Protein AF-A0A6N7HFN1-F1 (afdb_monomer_lite)

pLDDT: mean 85.87, std 14.8, range [35.75, 98.25]

Secondary structure (DSSP, 8-state):
-----PPPPPPHHHHHHHHHHHHHHSPPPTT-HHHHHHHHHHH-GGGHHHHHHHHHHHHHHHHTSTT-EE-HHHHGGGS-TTS-HHHHHHHHHHHHHTTSEEEEEEEEE---TTTT-TTSEEEEEEE-GGGGTS--------

Radius of gyration: 16.46 Å; chains: 1; bounding box: 46×48×34 Å

Foldseek 3Di:
DDDPDDDDDDDLLNLLVLLLVLLLPFDQDPPPVVLVVLSCCSNPPVCVVLLSQLSSLLQVQLVVDPQSKDWCQRRVVVGDPPRDPSNNVSSVVSCVSLVQWAFPPDWDADCDPPVVRGRPTTTMTHGDSVSSVDDPPPDDDD

Sequence (142 aa):
MSGTETPAPVTVREVVADVARRAAAVPPTAGDEFAALLALLVLDPRNTDHVRAVVAVIVLDAVGDSWRETTANRWRPLLPTWIKPAVVGATVQRLRAAGLLVPTGKYVKCTDRAAGNAGKPQPVYRLNLAALTEPTSAGPGS

Structure (mmCIF, N/CA/C/O backbone):
data_AF-A0A6N7HFN1-F1
#
_entry.id   AF-A0A6N7HFN1-F1
#
loop_
_atom_site.group_PDB
_atom_site.id
_atom_site.type_symbol
_atom_site.label_atom_id
_atom_site.label_alt_id
_atom_site.label_comp_id
_atom_site.label_asym_id
_atom_site.label_entity_id
_atom_site.label_seq_id
_atom_site.pdbx_PDB_ins_code
_atom_site.Cartn_x
_atom_site.Cartn_y
_atom_site.Cartn_z
_atom_site.occupancy
_atom_site.B_iso_or_equiv
_atom_site.auth_seq_id
_atom_site.auth_comp_id
_atom_site.auth_asym_id
_atom_site.auth_atom_id
_atom_site.pdbx_PDB_model_num
ATOM 1 N N . MET A 1 1 ? -25.213 -32.766 16.247 1.00 46.62 1 MET A N 1
ATOM 2 C CA . MET A 1 1 ? -23.860 -32.292 16.604 1.00 46.62 1 MET A CA 1
ATOM 3 C C . MET A 1 1 ? -23.280 -31.634 15.364 1.00 46.62 1 MET A C 1
ATOM 5 O O . MET A 1 1 ? -22.769 -32.335 14.503 1.00 46.62 1 MET A O 1
ATOM 9 N N . SER A 1 2 ? -23.474 -30.323 15.207 1.00 55.19 2 SER A N 1
ATOM 10 C CA . SER A 1 2 ? -22.881 -29.575 14.094 1.00 55.19 2 SER A CA 1
ATOM 11 C C . SER A 1 2 ? -21.436 -29.264 14.459 1.00 55.19 2 SER A C 1
ATOM 13 O O . SER A 1 2 ? -21.193 -28.507 15.396 1.00 55.19 2 SER A O 1
ATOM 15 N N . GLY A 1 3 ? -20.491 -29.911 13.779 1.00 51.88 3 GLY A N 1
ATOM 16 C CA . GLY A 1 3 ? -19.073 -29.609 13.917 1.00 51.88 3 GLY A CA 1
ATOM 17 C C . GLY A 1 3 ? -18.798 -28.217 13.364 1.00 51.88 3 GLY A C 1
ATOM 18 O O . GLY A 1 3 ? -19.017 -27.963 12.184 1.00 51.88 3 GLY A O 1
ATOM 19 N N . THR A 1 4 ? -18.350 -27.303 14.218 1.00 52.59 4 THR A N 1
ATOM 20 C CA . THR A 1 4 ? -17.743 -26.042 13.794 1.00 52.59 4 THR A CA 1
ATOM 21 C C . THR A 1 4 ? -16.397 -26.361 13.156 1.00 52.59 4 THR A C 1
ATOM 23 O O . THR A 1 4 ? -15.411 -26.594 13.857 1.00 52.59 4 THR A O 1
ATOM 26 N N . GLU A 1 5 ? -16.369 -26.419 11.828 1.00 52.09 5 GLU A N 1
ATOM 27 C CA . GLU A 1 5 ? -15.133 -26.462 11.055 1.00 52.09 5 GLU A CA 1
ATOM 28 C C . GLU A 1 5 ? -14.337 -25.194 11.383 1.00 52.09 5 GLU A C 1
ATOM 30 O O . GLU A 1 5 ? -14.773 -24.073 11.117 1.00 52.09 5 GLU A O 1
ATOM 35 N N . THR A 1 6 ? -13.197 -25.356 12.054 1.00 50.84 6 THR A N 1
ATOM 36 C CA . THR A 1 6 ? -12.264 -24.246 12.257 1.00 50.84 6 THR A CA 1
ATOM 37 C C . THR A 1 6 ? -11.643 -23.941 10.895 1.00 50.84 6 THR A C 1
ATOM 39 O O . THR A 1 6 ? -11.036 -24.846 10.318 1.00 50.84 6 THR A O 1
ATOM 42 N N . PRO A 1 7 ? -11.797 -22.723 10.346 1.00 59.53 7 PRO A N 1
ATOM 43 C CA . PRO A 1 7 ? -11.229 -22.406 9.044 1.00 59.53 7 PRO A CA 1
ATOM 44 C C . PRO A 1 7 ? -9.707 -22.566 9.094 1.00 59.53 7 PRO A C 1
ATOM 46 O O . PRO A 1 7 ? -9.059 -22.169 10.066 1.00 59.53 7 PRO A O 1
ATOM 49 N N . ALA A 1 8 ? -9.144 -23.177 8.050 1.00 60.91 8 ALA A N 1
ATOM 50 C CA . ALA A 1 8 ? -7.706 -23.377 7.923 1.00 60.91 8 ALA A CA 1
ATOM 51 C C . ALA A 1 8 ? -6.945 -22.035 8.013 1.00 60.91 8 ALA A C 1
ATOM 53 O O . ALA A 1 8 ? -7.467 -21.000 7.585 1.00 60.91 8 ALA A O 1
ATOM 54 N N . PRO A 1 9 ? -5.713 -22.024 8.558 1.00 69.44 9 PRO A N 1
ATOM 55 C CA . PRO A 1 9 ? -4.928 -20.801 8.671 1.00 69.44 9 PRO A CA 1
ATOM 56 C C . PRO A 1 9 ? -4.586 -20.250 7.281 1.00 69.44 9 PRO A C 1
ATOM 58 O O . PRO A 1 9 ? -3.936 -20.922 6.483 1.00 69.44 9 PRO A O 1
ATOM 61 N N . VAL A 1 10 ? -4.998 -19.009 7.013 1.00 76.12 10 VAL A N 1
ATOM 62 C CA . VAL A 1 10 ? -4.673 -18.295 5.771 1.00 76.12 10 VAL A CA 1
ATOM 63 C C . VAL A 1 10 ? -3.176 -17.987 5.736 1.00 76.12 10 VAL A C 1
ATOM 65 O O . VAL A 1 10 ? -2.618 -17.413 6.675 1.00 76.12 10 VAL A O 1
ATOM 68 N N . THR A 1 11 ? -2.511 -18.349 4.644 1.00 84.69 11 THR A N 1
ATOM 69 C CA . THR A 1 11 ? -1.080 -18.101 4.452 1.00 84.69 11 THR A CA 1
ATOM 70 C C . THR A 1 11 ? -0.815 -16.651 4.038 1.00 84.69 11 THR A C 1
ATOM 72 O O . THR A 1 11 ? -1.618 -16.012 3.360 1.00 84.69 11 THR A O 1
ATOM 75 N N . VAL A 1 12 ? 0.373 -16.120 4.356 1.00 81.31 12 VAL A N 1
ATOM 76 C CA . VAL A 1 12 ? 0.781 -14.775 3.894 1.00 81.31 12 VAL A CA 1
ATOM 77 C C . VAL A 1 12 ? 0.737 -14.668 2.367 1.00 81.31 12 VAL A C 1
ATOM 79 O O . VAL A 1 12 ? 0.385 -13.624 1.825 1.00 81.31 12 VAL A O 1
ATOM 82 N N . ARG A 1 13 ? 1.049 -15.757 1.657 1.00 83.75 13 ARG A N 1
ATOM 83 C CA . ARG A 1 13 ? 0.975 -15.816 0.194 1.00 83.75 13 ARG A CA 1
ATOM 84 C C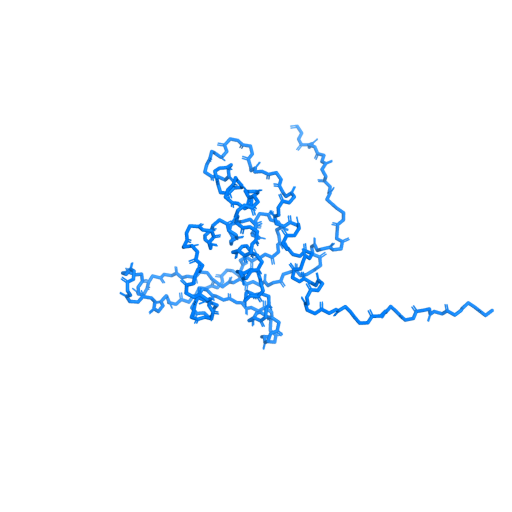 . ARG A 1 13 ? -0.447 -15.573 -0.319 1.00 83.75 13 ARG A C 1
ATOM 86 O O . ARG A 1 13 ? -0.610 -14.841 -1.293 1.00 83.75 13 ARG A O 1
ATOM 93 N N . GLU A 1 14 ? -1.447 -16.171 0.319 1.00 84.50 14 GLU A N 1
ATOM 94 C CA . GLU A 1 14 ? -2.860 -15.975 -0.028 1.00 84.50 14 GLU A CA 1
ATOM 95 C C . GLU A 1 14 ? -3.300 -14.544 0.276 1.00 84.50 14 GLU A C 1
ATOM 97 O O . GLU A 1 14 ? -3.854 -13.889 -0.602 1.00 84.50 14 GLU A O 1
ATOM 102 N N . VAL A 1 15 ? -2.924 -14.002 1.441 1.00 84.44 15 VAL A N 1
ATOM 103 C CA . VAL A 1 15 ? -3.191 -12.593 1.779 1.00 84.44 15 VAL A CA 1
ATOM 104 C C . VAL A 1 15 ? -2.599 -11.654 0.727 1.00 84.44 15 VAL A C 1
ATOM 106 O O . VAL A 1 15 ? -3.274 -10.747 0.253 1.00 84.44 15 VAL A O 1
ATOM 109 N N . VAL A 1 16 ? -1.350 -11.871 0.313 1.00 86.19 16 VAL A N 1
ATOM 110 C CA . VAL A 1 16 ? -0.697 -11.057 -0.724 1.00 86.19 16 VAL A CA 1
ATOM 111 C C . VAL A 1 16 ? -1.440 -11.146 -2.055 1.00 86.19 16 VAL A C 1
ATOM 113 O O . VAL A 1 16 ? -1.632 -10.125 -2.718 1.00 86.19 16 VAL A O 1
ATOM 116 N N . ALA A 1 17 ? -1.874 -12.345 -2.449 1.00 86.31 17 ALA A N 1
ATOM 117 C CA . ALA A 1 17 ? -2.653 -12.527 -3.665 1.00 86.31 17 ALA A CA 1
ATOM 118 C C . ALA A 1 17 ? -3.997 -11.784 -3.586 1.00 86.31 17 ALA A C 1
ATOM 120 O O . ALA A 1 17 ? -4.366 -11.099 -4.539 1.00 86.31 17 ALA A O 1
ATOM 121 N N . ASP A 1 18 ? -4.693 -11.851 -2.453 1.00 87.44 18 ASP A N 1
ATOM 122 C CA . ASP A 1 18 ? -5.982 -11.187 -2.239 1.00 87.44 18 ASP A CA 1
ATOM 123 C C . ASP A 1 18 ? -5.860 -9.669 -2.235 1.00 87.44 18 ASP A C 1
ATOM 125 O O . ASP A 1 18 ? -6.613 -8.981 -2.927 1.00 87.44 18 ASP A O 1
ATOM 129 N N . VAL A 1 19 ? -4.849 -9.143 -1.545 1.00 84.69 19 VAL A N 1
ATOM 130 C CA . VAL A 1 19 ? -4.521 -7.714 -1.536 1.00 84.69 19 VAL A CA 1
ATOM 131 C C . VAL A 1 19 ? -4.212 -7.220 -2.952 1.00 84.69 19 VAL A C 1
ATOM 133 O O . VAL A 1 19 ? -4.749 -6.193 -3.372 1.00 84.69 19 VAL A O 1
ATOM 136 N N . ALA A 1 20 ? -3.405 -7.956 -3.723 1.00 83.94 20 ALA A N 1
ATOM 137 C CA . ALA A 1 20 ? -3.093 -7.592 -5.104 1.00 83.94 20 ALA A CA 1
ATOM 138 C C . ALA A 1 20 ? -4.339 -7.627 -6.006 1.00 83.94 20 ALA A C 1
ATOM 140 O O . ALA A 1 20 ? -4.567 -6.693 -6.778 1.00 83.94 20 ALA A O 1
ATOM 141 N N . ARG A 1 21 ? -5.183 -8.662 -5.878 1.00 87.44 21 ARG A N 1
ATOM 142 C CA . ARG A 1 21 ? -6.452 -8.766 -6.620 1.00 87.44 21 ARG A CA 1
ATOM 143 C C . ARG A 1 21 ? -7.388 -7.606 -6.297 1.00 87.44 21 ARG A C 1
ATOM 145 O O . ARG A 1 21 ? -7.927 -6.983 -7.210 1.00 87.44 21 ARG A O 1
ATOM 152 N N . ARG A 1 22 ? -7.546 -7.269 -5.016 1.00 84.88 22 ARG A N 1
ATOM 153 C CA . ARG A 1 22 ? -8.386 -6.151 -4.571 1.00 84.88 22 ARG A CA 1
ATOM 154 C C . ARG A 1 22 ? -7.874 -4.821 -5.118 1.00 84.88 22 ARG A C 1
ATOM 156 O O . ARG A 1 22 ? -8.662 -4.040 -5.641 1.00 84.88 22 ARG A O 1
ATOM 163 N N . ALA A 1 23 ? -6.561 -4.597 -5.071 1.00 82.19 23 ALA A N 1
ATOM 164 C CA . ALA A 1 23 ? -5.933 -3.408 -5.639 1.00 82.19 23 ALA A CA 1
ATOM 165 C C . ALA A 1 23 ? -6.128 -3.303 -7.159 1.00 82.19 23 ALA A C 1
ATOM 167 O O . ALA A 1 23 ? -6.236 -2.196 -7.678 1.00 82.19 23 ALA A O 1
ATOM 168 N N . ALA A 1 24 ? -6.196 -4.418 -7.888 1.00 83.56 24 ALA A N 1
ATOM 169 C CA . ALA A 1 24 ? -6.493 -4.421 -9.319 1.00 83.56 24 ALA A CA 1
ATOM 170 C C . ALA A 1 24 ? -7.981 -4.142 -9.613 1.00 83.56 24 ALA A C 1
ATOM 172 O O . ALA A 1 24 ? -8.289 -3.437 -10.567 1.00 83.56 24 ALA A O 1
ATOM 173 N N . ALA A 1 25 ? -8.898 -4.617 -8.768 1.00 86.94 25 ALA A N 1
ATOM 174 C CA . ALA A 1 25 ? -10.340 -4.566 -9.023 1.00 86.94 25 ALA A CA 1
ATOM 175 C C . ALA A 1 25 ? -11.010 -3.190 -8.823 1.00 86.94 25 ALA A C 1
ATOM 177 O O . ALA A 1 25 ? -12.130 -2.986 -9.282 1.00 86.94 25 ALA A O 1
ATOM 178 N N . VAL A 1 26 ? -10.372 -2.246 -8.125 1.00 85.19 26 VAL A N 1
ATOM 179 C CA . VAL A 1 26 ? -10.979 -0.932 -7.831 1.00 85.19 26 VAL A CA 1
ATOM 180 C C . VAL A 1 26 ? -11.161 -0.100 -9.114 1.00 85.19 26 VAL A C 1
ATOM 182 O O . VAL A 1 26 ? -10.213 0.048 -9.883 1.00 85.19 26 VAL A O 1
ATOM 185 N N . PRO A 1 27 ? -12.320 0.502 -9.399 1.00 83.94 27 PRO A N 1
ATOM 186 C CA . PRO A 1 27 ? -12.408 1.446 -10.510 1.00 83.94 27 PRO A CA 1
ATOM 187 C C . PRO A 1 27 ? -11.565 2.700 -10.200 1.00 83.94 27 PRO A C 1
ATOM 189 O O . PRO A 1 27 ? -11.531 3.136 -9.047 1.00 83.94 27 PRO A O 1
ATOM 192 N N . PRO A 1 28 ? -10.834 3.279 -11.169 1.00 83.31 28 PRO A N 1
ATOM 193 C CA . PRO A 1 28 ? -10.222 4.589 -10.962 1.00 83.31 28 PRO A CA 1
ATOM 194 C C . PRO A 1 28 ? -11.309 5.634 -10.671 1.00 83.31 28 PRO A C 1
ATOM 196 O O . PRO A 1 28 ? -12.435 5.521 -11.157 1.00 83.31 28 PRO A O 1
ATOM 199 N N . THR A 1 29 ? -10.976 6.648 -9.872 1.00 80.62 29 THR A N 1
ATOM 200 C CA . THR A 1 29 ? -11.898 7.744 -9.554 1.00 80.62 29 THR A CA 1
ATOM 201 C C . THR A 1 29 ? -12.343 8.443 -10.839 1.00 80.62 29 THR A C 1
ATOM 203 O O . THR A 1 29 ? -11.510 8.802 -11.672 1.00 80.62 29 THR A O 1
ATOM 206 N N . ALA A 1 30 ? -13.652 8.638 -11.008 1.00 78.62 30 ALA A N 1
ATOM 207 C CA . ALA A 1 30 ? -14.194 9.310 -12.184 1.00 78.62 30 ALA A CA 1
ATOM 208 C C . ALA A 1 30 ? -13.619 10.733 -12.311 1.00 78.62 30 ALA A C 1
ATOM 210 O O . ALA A 1 30 ? -13.601 11.486 -11.340 1.00 78.62 30 ALA A O 1
ATOM 211 N N . GLY A 1 31 ? -13.140 11.084 -13.507 1.00 83.31 31 GLY A N 1
ATOM 212 C CA . GLY A 1 31 ? -12.520 12.385 -13.787 1.00 83.31 31 GLY A CA 1
ATOM 213 C C . GLY A 1 31 ? -11.059 12.533 -13.339 1.00 83.31 31 GLY A C 1
ATOM 214 O O . GLY A 1 31 ? -10.475 13.586 -13.572 1.00 83.31 31 GLY A O 1
ATOM 215 N N . ASP A 1 32 ? -10.447 11.506 -12.737 1.00 88.19 32 ASP A N 1
ATOM 216 C CA . ASP A 1 32 ? -9.028 11.510 -12.358 1.00 88.19 32 ASP A CA 1
ATOM 217 C C . ASP A 1 32 ? -8.193 10.713 -13.378 1.00 88.19 32 ASP A C 1
ATOM 219 O O . ASP A 1 32 ? -7.993 9.498 -13.265 1.00 88.19 32 ASP A O 1
ATOM 223 N N . GLU A 1 33 ? -7.701 11.412 -14.403 1.00 88.38 33 GLU A N 1
ATOM 224 C CA . GLU A 1 33 ? -6.864 10.835 -15.466 1.00 88.38 33 GLU A CA 1
ATOM 225 C C . GLU A 1 33 ? -5.577 10.203 -14.920 1.00 88.38 33 GLU A C 1
ATOM 227 O O . GLU A 1 33 ? -5.102 9.182 -15.427 1.00 88.38 33 GLU A O 1
ATOM 232 N N . PHE A 1 34 ? -5.023 10.769 -13.846 1.00 87.38 34 PHE A N 1
ATOM 233 C CA . PHE A 1 34 ? -3.816 10.249 -13.222 1.00 87.38 34 PHE A CA 1
ATOM 234 C C . PHE A 1 34 ? -4.100 8.927 -12.501 1.00 87.38 34 PHE A C 1
ATOM 236 O O . PHE A 1 34 ? -3.346 7.965 -12.657 1.00 87.38 34 PHE A O 1
ATOM 243 N N . ALA A 1 35 ? -5.218 8.822 -11.776 1.00 83.81 35 ALA A N 1
ATOM 244 C CA . ALA A 1 35 ? -5.658 7.558 -11.187 1.00 83.81 35 ALA A CA 1
ATOM 245 C C . ALA A 1 35 ? -5.936 6.487 -12.253 1.00 83.81 35 ALA A C 1
ATOM 247 O O . ALA A 1 35 ? -5.600 5.318 -12.038 1.00 83.81 35 ALA A O 1
ATOM 248 N N . ALA A 1 36 ? -6.496 6.868 -13.404 1.00 85.69 36 ALA A N 1
ATOM 249 C CA . ALA A 1 36 ? -6.686 5.959 -14.532 1.00 85.69 36 ALA A CA 1
ATOM 250 C C . ALA A 1 36 ? -5.343 5.450 -15.086 1.00 85.69 36 ALA A C 1
ATOM 252 O O . ALA A 1 36 ? -5.164 4.242 -15.249 1.00 85.69 36 ALA A O 1
ATOM 253 N N . LEU A 1 37 ? -4.360 6.336 -15.284 1.00 89.50 37 LEU A N 1
ATOM 254 C CA . LEU A 1 37 ? -3.013 5.962 -15.726 1.00 89.50 37 LEU A CA 1
ATOM 255 C C . LEU A 1 37 ? -2.321 4.999 -14.745 1.00 89.50 37 LEU A C 1
ATOM 257 O O . LEU A 1 37 ? -1.729 4.000 -15.156 1.00 89.50 37 LEU A O 1
ATOM 261 N N . LEU A 1 38 ? -2.405 5.265 -13.438 1.00 88.88 38 LEU A N 1
ATOM 262 C CA . LEU A 1 38 ? -1.834 4.380 -12.418 1.00 88.88 38 LEU A CA 1
ATOM 263 C C . LEU A 1 38 ? -2.544 3.022 -12.369 1.00 88.88 38 LEU A C 1
ATOM 265 O O . LEU A 1 38 ? -1.890 1.998 -12.163 1.00 88.88 38 LEU A O 1
ATOM 269 N N . ALA A 1 39 ? -3.861 2.991 -12.589 1.00 86.00 39 ALA A N 1
ATOM 270 C CA . ALA A 1 39 ? -4.599 1.740 -12.703 1.00 86.00 39 ALA A CA 1
ATOM 271 C C . ALA A 1 39 ? -4.093 0.903 -13.889 1.00 86.00 39 ALA A C 1
ATOM 273 O O . ALA A 1 39 ? -3.859 -0.291 -13.714 1.00 86.00 39 ALA A O 1
ATOM 274 N N . LEU A 1 40 ? -3.822 1.516 -15.048 1.00 90.19 40 LEU A N 1
ATOM 275 C CA . LEU A 1 40 ? -3.255 0.811 -16.207 1.00 90.19 40 LEU A CA 1
ATOM 276 C C . LEU A 1 40 ? -1.906 0.153 -15.889 1.00 90.19 40 LEU A C 1
ATOM 278 O O . LEU A 1 40 ? -1.678 -0.989 -16.279 1.00 90.19 40 LEU A O 1
ATOM 282 N N . LEU A 1 41 ? -1.031 0.822 -15.130 1.00 90.75 41 LEU A N 1
ATOM 283 C CA . LEU A 1 41 ? 0.255 0.241 -14.723 1.00 90.75 41 LEU A CA 1
ATOM 284 C C . LEU A 1 41 ? 0.095 -1.010 -13.850 1.00 90.75 41 LEU A C 1
ATOM 286 O O . LEU A 1 41 ? 0.912 -1.923 -13.961 1.00 90.75 41 LEU A O 1
ATOM 290 N N . VAL A 1 42 ? -0.925 -1.054 -12.989 1.00 92.06 42 VAL A N 1
ATOM 291 C CA . VAL A 1 42 ? -1.212 -2.212 -12.124 1.00 92.06 42 VAL A CA 1
ATOM 292 C C . VAL A 1 42 ? -1.935 -3.328 -12.883 1.00 92.06 42 VAL A C 1
ATOM 294 O O . VAL A 1 42 ? -1.742 -4.497 -12.560 1.00 92.06 42 VAL A O 1
ATOM 297 N N . LEU A 1 43 ? -2.739 -2.979 -13.890 1.00 90.44 43 LEU A N 1
ATOM 298 C CA . LEU A 1 43 ? -3.500 -3.928 -14.704 1.00 90.44 43 LEU A CA 1
ATOM 299 C C . LEU A 1 43 ? -2.690 -4.549 -15.851 1.00 90.44 43 LEU A C 1
ATOM 301 O O . LEU A 1 43 ? -3.063 -5.623 -16.319 1.00 90.44 43 LEU A O 1
ATOM 305 N N . ASP A 1 44 ? -1.603 -3.914 -16.305 1.00 92.50 44 ASP A N 1
ATOM 306 C CA . ASP A 1 44 ? -0.732 -4.482 -17.340 1.00 92.50 44 ASP A CA 1
ATOM 307 C C . ASP A 1 44 ? -0.152 -5.833 -16.863 1.00 92.50 44 ASP A C 1
ATOM 309 O O . ASP A 1 44 ? 0.605 -5.862 -15.884 1.00 92.50 44 ASP A O 1
ATOM 313 N N . PRO A 1 45 ? -0.432 -6.956 -17.558 1.00 92.50 45 PRO A N 1
ATOM 314 C CA . PRO A 1 45 ? 0.073 -8.275 -17.184 1.00 92.50 45 PRO A CA 1
ATOM 315 C C . PRO A 1 45 ? 1.597 -8.339 -17.046 1.00 92.50 45 PRO A C 1
ATOM 317 O O . PRO A 1 45 ? 2.107 -9.098 -16.219 1.00 92.50 45 PRO A O 1
ATOM 320 N N . ARG A 1 46 ? 2.335 -7.506 -17.792 1.00 95.00 46 ARG A N 1
ATOM 321 C CA . ARG A 1 46 ? 3.804 -7.403 -17.721 1.00 95.00 46 ARG A CA 1
ATOM 322 C C . ARG A 1 46 ? 4.289 -6.864 -16.378 1.00 95.00 46 ARG A C 1
ATOM 324 O O . ARG A 1 46 ? 5.467 -6.994 -16.058 1.00 95.00 46 ARG A O 1
ATOM 331 N N . ASN A 1 47 ? 3.401 -6.242 -15.604 1.00 95.69 47 ASN A N 1
ATOM 332 C CA . ASN A 1 47 ? 3.701 -5.698 -14.291 1.00 95.69 47 ASN A CA 1
ATOM 333 C C . ASN A 1 47 ? 3.269 -6.605 -13.129 1.00 95.69 47 ASN A C 1
ATOM 335 O O . ASN A 1 47 ? 3.556 -6.271 -11.981 1.00 95.69 47 ASN A O 1
ATOM 339 N N . THR A 1 48 ? 2.660 -7.768 -13.398 1.00 92.81 48 THR A N 1
ATOM 340 C CA . THR A 1 48 ? 2.113 -8.677 -12.371 1.00 92.81 48 THR A CA 1
ATOM 341 C C . THR A 1 48 ? 3.111 -9.001 -11.259 1.00 92.81 48 THR A C 1
ATOM 343 O O . THR A 1 48 ? 2.794 -8.852 -10.078 1.00 92.81 48 THR A O 1
ATOM 346 N N . ASP A 1 49 ? 4.332 -9.406 -11.613 1.00 95.06 49 ASP A N 1
ATOM 347 C CA . ASP A 1 49 ? 5.336 -9.797 -10.618 1.00 95.06 49 ASP A CA 1
ATOM 348 C C . ASP A 1 49 ? 5.870 -8.595 -9.836 1.00 95.06 49 ASP A C 1
ATOM 350 O O . ASP A 1 49 ? 6.108 -8.693 -8.631 1.00 95.06 49 A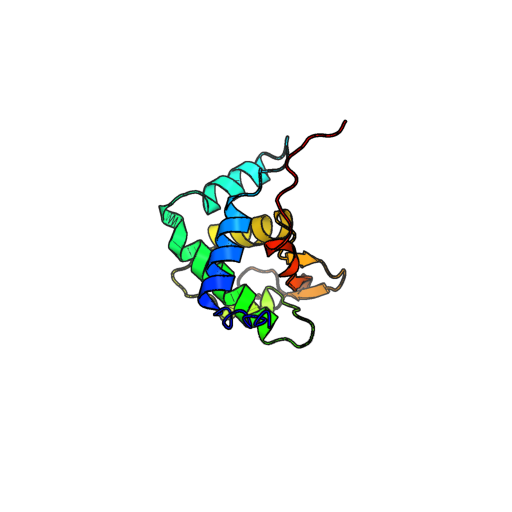SP A O 1
ATOM 354 N N . HIS A 1 50 ? 5.964 -7.431 -10.483 1.00 96.31 50 HIS A N 1
ATOM 355 C CA . HIS A 1 50 ? 6.317 -6.186 -9.809 1.00 96.31 50 HIS A CA 1
ATOM 356 C C . HIS A 1 50 ? 5.251 -5.797 -8.772 1.00 96.31 50 HIS A C 1
ATOM 358 O O . HIS A 1 50 ? 5.591 -5.501 -7.628 1.00 96.31 50 HIS A O 1
ATOM 364 N N . VAL A 1 51 ? 3.966 -5.850 -9.142 1.00 95.44 51 VAL A N 1
ATOM 365 C CA . VAL A 1 51 ? 2.843 -5.559 -8.236 1.00 95.44 51 VAL A CA 1
ATOM 366 C C . VAL A 1 51 ? 2.845 -6.530 -7.058 1.00 95.44 51 VAL A C 1
ATOM 368 O O . VAL A 1 51 ? 2.794 -6.099 -5.907 1.00 95.44 51 VAL A O 1
ATOM 371 N N . ARG A 1 52 ? 2.964 -7.838 -7.321 1.00 94.44 52 ARG A N 1
ATOM 372 C CA . ARG A 1 52 ? 3.001 -8.869 -6.272 1.00 94.44 52 ARG A CA 1
ATOM 373 C C . ARG A 1 52 ? 4.142 -8.653 -5.290 1.00 94.44 52 ARG A C 1
ATOM 375 O O . ARG A 1 52 ? 3.914 -8.740 -4.089 1.00 94.44 52 ARG A O 1
ATOM 382 N N . ALA A 1 53 ? 5.342 -8.348 -5.775 1.00 96.69 53 ALA A N 1
ATOM 383 C CA . ALA A 1 53 ? 6.490 -8.095 -4.911 1.00 96.69 53 ALA A CA 1
ATOM 384 C C . ALA A 1 53 ? 6.308 -6.829 -4.060 1.00 96.69 53 ALA A C 1
ATOM 386 O O . ALA A 1 53 ? 6.586 -6.861 -2.863 1.00 96.69 53 ALA A O 1
ATOM 387 N N . VAL A 1 54 ? 5.780 -5.738 -4.631 1.00 97.69 54 VAL A N 1
ATOM 388 C CA . VAL A 1 54 ? 5.477 -4.516 -3.864 1.00 97.69 54 VAL A CA 1
ATOM 389 C C . VAL A 1 54 ? 4.440 -4.797 -2.776 1.00 97.69 54 VAL A C 1
ATOM 391 O O . VAL A 1 54 ? 4.649 -4.427 -1.621 1.00 97.69 54 VAL A O 1
ATOM 394 N N . VAL A 1 55 ? 3.349 -5.489 -3.119 1.00 97.06 55 VAL A N 1
ATOM 395 C CA . VAL A 1 55 ? 2.316 -5.884 -2.153 1.00 97.06 55 VAL A CA 1
ATOM 396 C C . VAL A 1 55 ? 2.903 -6.777 -1.063 1.00 97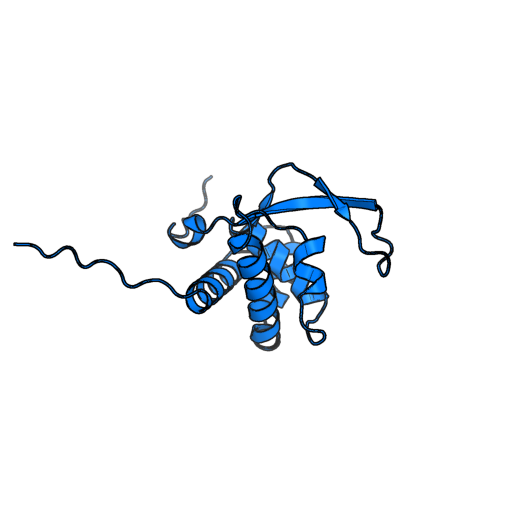.06 55 VAL A C 1
ATOM 398 O O . VAL A 1 55 ? 2.662 -6.519 0.112 1.00 97.06 55 VAL A O 1
ATOM 401 N N . ALA A 1 56 ? 3.699 -7.784 -1.430 1.00 96.50 56 ALA A N 1
ATOM 402 C CA . ALA A 1 56 ? 4.318 -8.701 -0.479 1.00 96.50 56 ALA A CA 1
ATOM 403 C C . ALA A 1 56 ? 5.162 -7.962 0.556 1.00 96.50 56 ALA A C 1
ATOM 405 O O . ALA A 1 56 ? 4.981 -8.174 1.751 1.00 96.50 56 ALA A O 1
ATOM 406 N N . VAL A 1 57 ? 6.035 -7.057 0.112 1.00 97.62 57 VAL A N 1
ATOM 407 C CA . VAL A 1 57 ? 6.911 -6.302 1.011 1.00 97.62 57 VAL A CA 1
ATOM 408 C C . VAL A 1 57 ? 6.109 -5.386 1.941 1.00 97.62 57 VAL A C 1
ATOM 410 O O . VAL A 1 57 ? 6.388 -5.342 3.136 1.00 97.62 57 VAL A O 1
ATOM 413 N N . ILE A 1 58 ? 5.090 -4.690 1.427 1.00 97.44 58 ILE A N 1
ATOM 414 C CA . ILE A 1 58 ? 4.230 -3.817 2.243 1.00 97.44 58 ILE A CA 1
ATOM 415 C C . ILE A 1 58 ? 3.448 -4.629 3.283 1.00 97.44 58 ILE A C 1
ATOM 417 O O . ILE A 1 58 ? 3.386 -4.242 4.448 1.00 97.44 58 ILE A O 1
ATOM 421 N N . VAL A 1 59 ? 2.847 -5.750 2.871 1.00 95.50 59 VAL A N 1
ATOM 422 C CA . VAL A 1 59 ? 2.061 -6.615 3.760 1.00 95.50 59 VAL A CA 1
ATOM 423 C C . VAL A 1 59 ? 2.953 -7.231 4.833 1.00 95.50 59 VAL A C 1
ATOM 425 O O . VAL A 1 59 ? 2.584 -7.197 6.001 1.00 95.50 59 VAL A O 1
ATOM 428 N N . LEU A 1 60 ? 4.126 -7.752 4.465 1.00 95.19 60 LEU A N 1
ATOM 429 C CA . LEU A 1 60 ? 5.075 -8.340 5.412 1.00 95.19 60 LEU A CA 1
ATOM 430 C C . LEU A 1 60 ? 5.586 -7.312 6.430 1.00 95.19 60 LEU A C 1
ATOM 432 O O . LEU A 1 60 ? 5.584 -7.607 7.623 1.00 95.19 60 LEU A O 1
ATOM 436 N N . ASP A 1 61 ? 5.968 -6.108 5.986 1.00 97.19 61 ASP A N 1
ATOM 437 C CA . ASP A 1 61 ? 6.412 -5.041 6.895 1.00 97.19 61 ASP A CA 1
ATOM 438 C C . ASP A 1 61 ? 5.303 -4.628 7.871 1.00 97.19 61 ASP A C 1
ATOM 440 O O . ASP A 1 61 ? 5.548 -4.527 9.072 1.00 97.19 61 ASP A O 1
ATOM 444 N N . ALA A 1 62 ? 4.077 -4.433 7.372 1.00 96.19 62 ALA A N 1
ATOM 445 C CA . ALA A 1 62 ? 2.947 -4.051 8.209 1.00 96.19 62 ALA A CA 1
ATOM 446 C C . ALA A 1 62 ? 2.538 -5.171 9.178 1.00 96.19 62 ALA A C 1
ATOM 448 O O . ALA A 1 62 ? 2.259 -4.901 10.336 1.00 96.19 62 ALA A O 1
ATOM 449 N N . VAL A 1 63 ? 2.500 -6.436 8.747 1.00 93.25 63 VAL A N 1
ATOM 450 C CA . VAL A 1 63 ? 2.127 -7.563 9.625 1.00 93.25 63 VAL A CA 1
ATOM 451 C C . VAL A 1 63 ? 3.166 -7.799 10.726 1.00 93.25 63 VAL A C 1
ATOM 453 O O . VAL A 1 63 ? 2.797 -8.244 11.809 1.00 93.25 63 VAL A O 1
ATOM 456 N N . GLY A 1 64 ? 4.437 -7.467 10.483 1.00 92.00 64 GLY A N 1
ATOM 457 C CA . GLY A 1 64 ? 5.484 -7.487 11.508 1.00 92.00 64 GLY A CA 1
ATOM 458 C C . GLY A 1 64 ? 5.380 -6.362 12.549 1.00 92.00 64 GLY A C 1
ATOM 459 O O . GLY A 1 64 ? 6.105 -6.388 13.540 1.00 92.00 64 GLY A O 1
ATOM 460 N N . ASP A 1 65 ? 4.504 -5.376 12.343 1.00 94.62 65 ASP A N 1
ATOM 461 C CA . ASP A 1 65 ? 4.277 -4.249 13.246 1.00 94.62 65 ASP A CA 1
ATOM 462 C C . ASP A 1 65 ? 3.038 -4.475 14.130 1.00 94.62 65 ASP A C 1
ATOM 464 O O . ASP A 1 65 ? 1.954 -4.794 13.635 1.00 94.62 65 ASP A O 1
ATOM 468 N N . SER A 1 66 ? 3.158 -4.251 15.445 1.00 92.75 66 SER A N 1
ATOM 469 C CA . SER A 1 66 ? 2.061 -4.473 16.404 1.00 92.75 66 SER A CA 1
ATOM 470 C C . SER A 1 66 ? 0.803 -3.643 16.116 1.00 92.75 66 SER A C 1
ATOM 472 O O . SER A 1 66 ? -0.296 -4.041 16.500 1.00 92.75 66 SER A O 1
ATOM 474 N N . TRP A 1 67 ? 0.941 -2.503 15.432 1.00 93.50 67 TRP A N 1
ATOM 475 C CA . TRP A 1 67 ? -0.166 -1.617 15.055 1.00 93.50 67 TRP A CA 1
ATOM 476 C C . TRP A 1 67 ? -0.613 -1.805 13.606 1.00 93.50 67 TRP A C 1
ATOM 478 O O . TRP A 1 67 ? -1.514 -1.103 13.137 1.00 93.50 67 TRP A O 1
ATOM 488 N N . ARG A 1 68 ? 0.000 -2.757 12.894 1.00 95.62 68 ARG A N 1
ATOM 489 C CA . ARG A 1 68 ? -0.150 -2.949 11.451 1.00 95.62 68 ARG A CA 1
ATOM 490 C C . ARG A 1 68 ? 0.218 -1.699 10.654 1.00 95.62 68 ARG A C 1
ATOM 492 O O . ARG A 1 68 ? -0.364 -1.445 9.595 1.00 95.62 68 ARG A O 1
ATOM 499 N N . GLU A 1 69 ? 1.130 -0.886 11.182 1.00 97.75 69 GLU A N 1
ATOM 500 C CA . GLU A 1 69 ? 1.568 0.353 10.549 1.00 97.75 69 GLU A CA 1
ATOM 501 C C . GLU A 1 69 ? 2.788 0.126 9.650 1.00 97.75 69 GLU A C 1
ATOM 503 O O . GLU A 1 69 ? 3.662 -0.694 9.917 1.00 97.75 69 GLU A O 1
ATOM 508 N N . THR A 1 70 ? 2.857 0.886 8.561 1.00 97.88 70 THR A N 1
ATOM 509 C CA . THR A 1 70 ? 3.949 0.837 7.593 1.00 97.88 70 THR A CA 1
ATOM 510 C C . THR A 1 70 ? 4.243 2.221 7.018 1.00 97.88 70 THR A C 1
ATOM 512 O O . THR A 1 70 ? 3.410 3.134 7.045 1.00 97.88 70 THR A O 1
ATOM 515 N N . THR A 1 71 ? 5.455 2.404 6.492 1.00 97.38 71 THR A N 1
ATOM 516 C CA . THR A 1 71 ? 5.891 3.649 5.843 1.00 97.38 71 THR A CA 1
ATOM 517 C C . THR A 1 71 ? 6.835 3.337 4.693 1.00 97.38 71 THR A C 1
ATOM 519 O O . THR A 1 71 ? 7.527 2.320 4.720 1.00 97.38 71 THR A O 1
ATOM 522 N N . ALA A 1 72 ? 6.960 4.244 3.721 1.00 95.38 72 ALA A N 1
ATOM 523 C CA . ALA A 1 72 ? 7.891 4.027 2.613 1.00 95.38 72 ALA A CA 1
ATOM 524 C C . ALA A 1 72 ? 9.361 3.933 3.045 1.00 95.38 72 ALA A C 1
ATOM 526 O O . ALA A 1 72 ? 10.144 3.292 2.356 1.00 95.38 72 ALA A O 1
ATOM 527 N N . ASN A 1 73 ? 9.732 4.476 4.208 1.00 95.50 73 ASN A N 1
ATOM 528 C CA . ASN A 1 73 ? 11.077 4.300 4.760 1.00 95.50 73 ASN A CA 1
ATOM 529 C C . ASN A 1 73 ? 11.340 2.842 5.161 1.00 95.50 73 ASN A C 1
ATOM 531 O O . ASN A 1 73 ? 12.489 2.416 5.142 1.00 95.50 73 ASN A O 1
ATOM 535 N N . ARG A 1 74 ? 10.292 2.100 5.545 1.00 96.12 74 ARG A N 1
ATOM 536 C CA . ARG A 1 74 ? 10.390 0.711 6.003 1.00 96.12 74 ARG A CA 1
ATOM 537 C C . ARG A 1 74 ? 10.366 -0.268 4.835 1.00 96.12 74 ARG A C 1
ATOM 539 O O . ARG A 1 74 ? 11.251 -1.106 4.735 1.00 96.12 74 ARG A O 1
ATOM 546 N N . TRP A 1 75 ? 9.413 -0.125 3.912 1.00 95.31 75 TRP A N 1
ATOM 547 C CA . TRP A 1 75 ? 9.270 -1.084 2.812 1.00 95.31 75 TRP A CA 1
ATOM 548 C C . TRP A 1 75 ? 10.153 -0.799 1.590 1.00 95.31 75 TRP A C 1
ATOM 550 O O . TRP A 1 75 ? 10.518 -1.746 0.901 1.00 95.31 75 TRP A O 1
ATOM 560 N N . ARG A 1 76 ? 10.548 0.452 1.285 1.00 94.19 76 ARG A N 1
ATOM 561 C CA . ARG A 1 76 ? 11.390 0.722 0.093 1.00 94.19 76 ARG A CA 1
ATOM 562 C C . ARG A 1 76 ? 12.744 0.006 0.127 1.00 94.19 76 ARG A C 1
ATOM 564 O O . ARG A 1 76 ? 13.094 -0.559 -0.904 1.00 94.19 76 ARG A O 1
ATOM 571 N N . PRO A 1 77 ? 13.488 -0.023 1.252 1.00 93.31 77 PRO A N 1
ATOM 572 C CA . PRO A 1 77 ? 14.760 -0.747 1.321 1.00 93.31 77 PRO A CA 1
ATOM 573 C C . PRO A 1 77 ? 14.630 -2.263 1.132 1.00 93.31 77 PRO A C 1
ATOM 575 O O . PRO A 1 77 ? 15.616 -2.926 0.837 1.00 93.31 77 PRO A O 1
ATOM 578 N N . LEU A 1 78 ? 13.425 -2.807 1.316 1.00 95.19 78 LEU A N 1
ATOM 579 C CA . LEU A 1 78 ? 13.129 -4.233 1.197 1.00 95.19 78 LEU A CA 1
ATOM 580 C C . LEU A 1 78 ? 12.671 -4.625 -0.220 1.00 95.19 78 LEU A C 1
ATOM 582 O O . LEU A 1 78 ? 12.493 -5.810 -0.501 1.00 95.19 78 LEU A O 1
ATOM 586 N N . LEU A 1 79 ? 12.448 -3.653 -1.114 1.00 95.56 79 LEU A N 1
ATOM 587 C CA . LEU A 1 79 ? 12.044 -3.933 -2.488 1.00 95.56 79 LEU A CA 1
ATOM 588 C C . LEU A 1 79 ? 13.206 -4.546 -3.284 1.00 95.56 79 LEU A C 1
ATOM 590 O O . LEU A 1 79 ? 14.314 -4.005 -3.263 1.00 95.56 79 LEU A O 1
ATOM 594 N N . PRO A 1 80 ? 12.961 -5.618 -4.057 1.00 95.31 80 PRO A N 1
ATOM 595 C CA . PRO A 1 80 ? 13.952 -6.127 -4.992 1.00 95.31 80 PRO A CA 1
ATOM 596 C C . PRO A 1 80 ? 14.374 -5.071 -6.023 1.00 95.31 80 PRO A C 1
ATOM 598 O O . PRO A 1 80 ? 13.558 -4.283 -6.502 1.00 95.31 80 PRO A O 1
ATOM 601 N N . THR A 1 81 ? 15.641 -5.092 -6.433 1.00 95.06 81 THR A N 1
ATOM 602 C CA . THR A 1 81 ? 16.215 -4.094 -7.356 1.00 95.06 81 THR A CA 1
ATOM 603 C C . THR A 1 81 ? 15.632 -4.144 -8.769 1.00 95.06 81 THR A C 1
ATOM 605 O O . THR A 1 81 ? 15.717 -3.164 -9.503 1.00 95.06 81 THR A O 1
ATOM 608 N N . TRP A 1 82 ? 15.003 -5.259 -9.154 1.00 95.88 82 TRP A N 1
ATOM 609 C CA . TRP A 1 82 ? 14.323 -5.410 -10.442 1.00 95.88 82 TRP A CA 1
ATOM 610 C C . TRP A 1 82 ? 12.941 -4.735 -10.482 1.00 95.88 82 TRP A C 1
ATOM 612 O O . TRP A 1 82 ? 12.303 -4.706 -11.534 1.00 95.88 82 TRP A O 1
ATOM 622 N N . ILE A 1 83 ? 12.445 -4.182 -9.369 1.00 96.38 83 ILE A N 1
ATOM 623 C CA . ILE A 1 83 ? 11.146 -3.504 -9.323 1.00 96.38 83 ILE A CA 1
ATOM 624 C C . ILE A 1 83 ? 11.203 -2.148 -10.026 1.00 96.38 83 ILE A C 1
ATOM 626 O O . ILE A 1 83 ? 11.990 -1.273 -9.671 1.00 96.38 83 ILE A O 1
ATOM 630 N N . LYS A 1 84 ? 10.296 -1.932 -10.985 1.00 93.94 84 LYS A N 1
ATOM 631 C CA . LYS A 1 84 ? 10.143 -0.638 -11.661 1.00 93.94 84 LYS A CA 1
ATOM 632 C C . LYS A 1 84 ? 9.601 0.417 -10.682 1.00 93.94 84 LYS A C 1
ATOM 634 O O . LYS A 1 84 ? 8.494 0.230 -10.169 1.00 93.94 84 LYS A O 1
ATOM 639 N N . PRO A 1 85 ? 10.277 1.567 -10.492 1.00 91.06 85 PRO A N 1
ATOM 640 C CA . PRO A 1 85 ? 9.825 2.607 -9.562 1.00 91.06 85 PRO A CA 1
ATOM 641 C C . PRO A 1 85 ? 8.401 3.123 -9.825 1.00 91.06 85 PRO A C 1
ATOM 643 O O . PRO A 1 85 ? 7.646 3.354 -8.883 1.00 91.06 85 PRO A O 1
ATOM 646 N N . ALA A 1 86 ? 7.995 3.243 -11.095 1.00 92.06 86 ALA A N 1
ATOM 647 C CA . ALA A 1 86 ? 6.647 3.690 -11.459 1.00 92.06 86 ALA A CA 1
ATOM 648 C C . ALA A 1 86 ? 5.543 2.744 -10.942 1.00 92.06 86 ALA A C 1
ATOM 650 O O . ALA A 1 86 ? 4.494 3.201 -10.489 1.00 92.06 86 ALA A O 1
ATOM 651 N N . VAL A 1 87 ? 5.801 1.429 -10.933 1.00 95.19 87 VAL A N 1
ATOM 652 C CA . VAL A 1 87 ? 4.842 0.421 -10.450 1.00 95.19 87 VAL A CA 1
ATOM 653 C C . VAL A 1 87 ? 4.674 0.506 -8.934 1.00 95.19 87 VAL A C 1
ATOM 655 O O . VAL A 1 87 ? 3.582 0.262 -8.428 1.00 95.19 87 VAL A O 1
ATOM 658 N N . VAL A 1 88 ? 5.710 0.917 -8.198 1.00 95.44 88 VAL A N 1
ATOM 659 C CA . VAL A 1 88 ? 5.641 1.107 -6.741 1.00 95.44 88 VAL A CA 1
ATOM 660 C C . VAL A 1 88 ? 4.609 2.174 -6.382 1.00 95.44 88 VAL A C 1
ATOM 662 O O . VAL A 1 88 ? 3.705 1.922 -5.587 1.00 95.44 88 VAL A O 1
ATOM 665 N N . GLY A 1 89 ? 4.725 3.361 -6.988 1.00 93.56 89 GLY A N 1
ATOM 666 C CA . GLY A 1 89 ? 3.802 4.472 -6.745 1.00 93.56 89 GLY A CA 1
ATOM 667 C C . GLY A 1 89 ? 2.368 4.126 -7.144 1.00 93.56 89 GLY A C 1
ATOM 668 O O . GLY A 1 89 ? 1.444 4.348 -6.359 1.00 93.56 89 GLY A O 1
ATOM 669 N N . ALA A 1 90 ? 2.203 3.506 -8.316 1.00 95.69 90 ALA A N 1
ATOM 670 C CA . ALA A 1 90 ? 0.911 3.031 -8.796 1.00 95.69 90 ALA A CA 1
ATOM 671 C C . ALA A 1 90 ? 0.280 2.020 -7.827 1.00 95.69 90 ALA A C 1
ATOM 673 O O . ALA A 1 90 ? -0.859 2.193 -7.407 1.00 95.69 90 ALA A O 1
ATOM 674 N N . THR A 1 91 ? 1.043 1.020 -7.383 1.00 96.75 91 THR A N 1
ATOM 675 C CA . THR A 1 91 ? 0.557 -0.006 -6.450 1.00 96.75 91 THR A CA 1
ATOM 676 C C . THR A 1 91 ? 0.125 0.611 -5.121 1.00 96.75 91 THR A C 1
ATOM 678 O O . THR A 1 91 ? -0.967 0.319 -4.642 1.00 96.75 91 THR A O 1
ATOM 681 N N . VAL A 1 92 ? 0.918 1.519 -4.539 1.00 96.12 92 VAL A N 1
ATOM 682 C CA . VAL A 1 92 ? 0.552 2.201 -3.283 1.00 96.12 92 VAL A CA 1
ATOM 683 C C . VAL A 1 92 ? -0.728 3.023 -3.443 1.00 96.12 92 VAL A C 1
ATOM 685 O O . VAL A 1 92 ? -1.594 2.970 -2.570 1.00 96.12 92 VAL A O 1
ATOM 688 N N . GLN A 1 93 ? -0.885 3.759 -4.548 1.00 95.44 93 GLN A N 1
ATOM 689 C CA . GLN A 1 93 ? -2.110 4.519 -4.812 1.00 95.44 93 GLN A CA 1
ATOM 690 C C . GLN A 1 93 ? -3.327 3.592 -4.891 1.00 95.44 93 GLN A C 1
ATOM 692 O O . GLN A 1 93 ? -4.352 3.871 -4.270 1.00 95.44 93 GLN A O 1
ATOM 697 N N . ARG A 1 94 ? -3.185 2.452 -5.569 1.00 94.12 94 ARG A N 1
ATOM 698 C CA . ARG A 1 94 ? -4.254 1.466 -5.739 1.00 94.12 94 ARG A CA 1
ATOM 699 C C . ARG A 1 94 ? -4.640 0.785 -4.433 1.00 94.12 94 ARG A C 1
ATOM 701 O O . ARG A 1 94 ? -5.824 0.625 -4.160 1.00 94.12 94 ARG A O 1
ATOM 708 N N . LEU A 1 95 ? -3.666 0.472 -3.580 1.00 95.44 95 LEU A N 1
ATOM 709 C CA . LEU A 1 95 ? -3.927 -0.028 -2.229 1.00 95.44 95 LEU A CA 1
ATOM 710 C C . LEU A 1 95 ? -4.684 0.993 -1.370 1.00 95.44 95 LEU A C 1
ATOM 712 O O . LEU A 1 95 ? -5.554 0.610 -0.592 1.00 95.44 95 LEU A O 1
ATOM 716 N N . ARG A 1 96 ? -4.389 2.290 -1.515 1.00 95.38 96 ARG A N 1
ATOM 717 C CA . ARG A 1 96 ? -5.141 3.351 -0.827 1.00 95.38 96 ARG A CA 1
ATOM 718 C C . ARG A 1 96 ? -6.566 3.470 -1.354 1.00 95.38 96 ARG A C 1
ATOM 720 O O . ARG A 1 96 ? -7.494 3.526 -0.557 1.00 95.38 96 ARG A O 1
ATOM 727 N N . ALA A 1 97 ? -6.738 3.471 -2.674 1.00 91.81 97 ALA A N 1
ATOM 728 C CA . ALA A 1 97 ? -8.055 3.517 -3.309 1.00 91.81 97 ALA A CA 1
ATOM 729 C C . ALA A 1 97 ? -8.918 2.298 -2.933 1.00 91.81 97 ALA A C 1
ATOM 731 O O . ALA A 1 97 ? -10.126 2.418 -2.778 1.00 91.81 97 ALA A O 1
ATOM 732 N N . ALA A 1 98 ? -8.287 1.141 -2.717 1.00 89.81 98 ALA A N 1
ATOM 733 C CA . ALA A 1 98 ? -8.933 -0.078 -2.235 1.00 89.81 98 ALA A CA 1
ATOM 734 C C . ALA A 1 98 ? -9.241 -0.094 -0.730 1.00 89.81 98 ALA A C 1
ATOM 736 O O . ALA A 1 98 ? -9.742 -1.100 -0.234 1.00 89.81 98 ALA A O 1
ATOM 737 N N . GLY A 1 99 ? -8.886 0.955 0.018 1.00 93.38 99 GLY A N 1
ATOM 738 C CA . GLY A 1 99 ? -9.040 0.982 1.475 1.00 93.38 99 GLY A CA 1
ATOM 739 C C . GLY A 1 99 ? -8.117 0.012 2.224 1.00 93.38 99 GLY A C 1
ATOM 740 O O . GLY A 1 99 ? -8.298 -0.187 3.423 1.00 93.38 99 GLY A O 1
ATOM 741 N N . LEU A 1 100 ? -7.124 -0.573 1.544 1.00 95.19 100 LEU A N 1
ATOM 742 C CA . LEU A 1 100 ? -6.171 -1.535 2.105 1.00 95.19 100 LEU A CA 1
ATOM 743 C C . LEU A 1 100 ? -5.002 -0.839 2.809 1.00 95.19 100 LEU A C 1
ATOM 745 O O . LEU A 1 100 ? -4.524 -1.325 3.830 1.00 95.19 100 LEU A O 1
ATOM 749 N N . LEU A 1 101 ? -4.563 0.313 2.293 1.00 96.62 101 LEU A N 1
ATOM 750 C CA . LEU A 1 101 ? -3.639 1.214 2.984 1.00 96.62 101 LEU A CA 1
ATOM 751 C C . LEU A 1 101 ? -4.372 2.482 3.409 1.00 96.62 101 LEU A C 1
ATOM 753 O O . LEU A 1 101 ? -4.666 3.352 2.591 1.00 96.62 101 LEU A O 1
ATOM 757 N N . VAL A 1 102 ? -4.628 2.606 4.708 1.00 96.81 102 VAL A N 1
ATOM 758 C CA . VAL A 1 102 ? -5.376 3.730 5.277 1.00 96.81 102 VAL A CA 1
ATOM 759 C C . VAL A 1 102 ? -4.397 4.717 5.919 1.00 96.81 102 VAL A C 1
ATOM 761 O O . VAL A 1 102 ? -3.637 4.308 6.798 1.00 96.81 102 VAL A O 1
ATOM 764 N N . PRO A 1 103 ? -4.364 6.002 5.514 1.00 96.38 103 PRO A N 1
ATOM 765 C CA . PRO A 1 103 ? -3.543 7.006 6.189 1.00 96.38 103 PRO A CA 1
ATOM 766 C C . PRO A 1 103 ? -3.929 7.117 7.668 1.00 96.38 103 PRO A C 1
ATOM 768 O O . PRO A 1 103 ? -5.110 7.211 7.990 1.00 96.38 103 PRO A O 1
ATOM 771 N N . THR A 1 104 ? -2.949 7.144 8.571 1.00 97.06 104 THR A N 1
ATOM 772 C CA . THR A 1 104 ? -3.218 7.249 10.020 1.00 97.06 104 THR A CA 1
ATOM 773 C C . THR A 1 104 ? -3.299 8.692 10.519 1.00 97.06 104 THR A C 1
ATOM 775 O O . THR A 1 104 ? -3.573 8.925 11.691 1.00 97.06 104 THR A O 1
ATOM 778 N N . GLY A 1 105 ? -2.993 9.666 9.655 1.00 96.31 105 GLY A N 1
ATOM 779 C CA . GLY A 1 105 ? -2.788 11.069 10.029 1.00 96.31 105 GLY A CA 1
ATOM 780 C C . GLY A 1 105 ? -1.402 11.360 10.618 1.00 96.31 105 GLY A C 1
ATOM 781 O O . GLY A 1 105 ? -1.025 12.524 10.733 1.00 96.31 105 GLY A O 1
ATOM 782 N N . LYS A 1 106 ? -0.610 10.327 10.938 1.00 97.31 106 LYS A N 1
ATOM 783 C CA . LYS A 1 106 ? 0.781 10.479 11.381 1.00 97.31 106 LYS A CA 1
ATOM 784 C C . LYS A 1 106 ? 1.714 10.644 10.181 1.00 97.31 106 LYS A C 1
ATOM 786 O O . LYS A 1 106 ? 1.500 10.059 9.116 1.00 97.31 106 LYS A O 1
ATOM 791 N N . TYR A 1 107 ? 2.801 11.380 10.395 1.00 97.19 107 TYR A N 1
ATOM 792 C CA . TYR A 1 107 ? 3.859 11.579 9.411 1.00 97.19 107 TYR A CA 1
ATOM 793 C C . TYR A 1 107 ? 5.225 11.296 10.028 1.00 97.19 107 TYR A C 1
ATOM 795 O O . TYR A 1 107 ? 5.477 11.611 11.189 1.00 97.19 107 TYR A O 1
ATOM 803 N N . VAL A 1 108 ? 6.122 10.736 9.222 1.00 96.06 108 VAL A N 1
ATOM 804 C CA . VAL A 1 108 ? 7.541 10.563 9.547 1.00 96.06 108 VAL A CA 1
ATOM 805 C C . VAL A 1 108 ? 8.396 11.352 8.563 1.00 96.06 108 VAL A C 1
ATOM 807 O O . VAL A 1 108 ? 7.971 11.636 7.442 1.00 96.06 108 VAL A O 1
ATOM 810 N N . LYS A 1 109 ? 9.621 11.704 8.957 1.00 95.94 109 LYS A N 1
ATOM 811 C CA . LYS A 1 109 ? 10.584 12.313 8.032 1.00 95.94 109 LYS A CA 1
ATOM 812 C C . LYS A 1 109 ? 11.062 11.259 7.037 1.00 95.94 109 LYS A C 1
ATOM 814 O O . LYS A 1 109 ? 11.507 10.185 7.439 1.0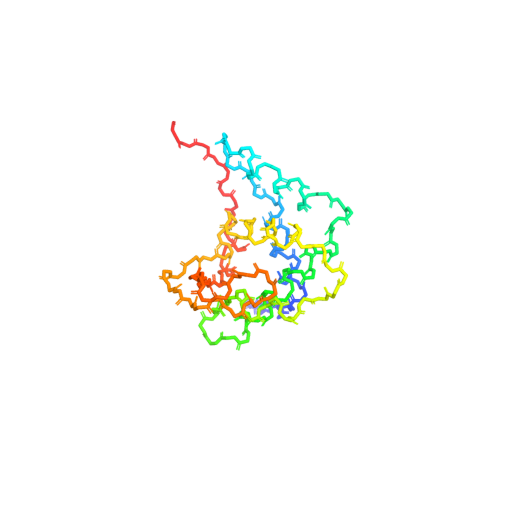0 95.94 109 LYS A O 1
ATOM 819 N N . CYS A 1 110 ? 10.980 11.555 5.745 1.00 91.38 110 CYS A N 1
ATOM 820 C CA . CYS A 1 110 ? 11.526 10.684 4.711 1.00 91.38 110 CYS A CA 1
ATOM 821 C C . CYS A 1 110 ? 13.053 10.570 4.865 1.00 91.38 110 CYS A C 1
ATOM 823 O O . CYS A 1 110 ? 13.735 11.574 5.091 1.00 91.38 110 CYS A O 1
ATOM 825 N N . THR A 1 111 ? 13.589 9.352 4.764 1.00 90.56 111 THR A N 1
ATOM 826 C CA . THR A 1 111 ? 15.034 9.072 4.888 1.00 90.56 111 THR A CA 1
ATOM 827 C C . THR A 1 111 ? 15.745 8.961 3.537 1.00 90.56 111 THR A C 1
ATOM 829 O O . THR A 1 111 ? 16.963 8.799 3.496 1.00 90.56 111 THR A O 1
ATOM 832 N N . ASP A 1 112 ? 15.007 9.081 2.431 1.00 83.25 112 ASP A N 1
ATOM 833 C CA . ASP A 1 112 ? 15.517 8.943 1.068 1.00 83.25 112 ASP A CA 1
ATOM 834 C C . ASP A 1 112 ? 16.369 10.151 0.651 1.00 83.25 112 ASP A C 1
ATOM 836 O O . ASP A 1 112 ? 15.868 11.197 0.223 1.00 83.25 112 ASP A O 1
ATOM 840 N N . ARG A 1 113 ? 17.688 9.993 0.787 1.00 79.88 113 ARG A N 1
ATOM 841 C CA . ARG A 1 113 ? 18.678 10.993 0.371 1.00 79.88 113 ARG A CA 1
ATOM 842 C C . ARG A 1 113 ? 18.939 10.976 -1.134 1.00 79.88 113 ARG A C 1
ATOM 844 O O . ARG A 1 113 ? 19.298 12.014 -1.676 1.00 79.88 113 ARG A O 1
ATOM 851 N N . ALA A 1 114 ? 18.742 9.839 -1.800 1.00 75.62 114 ALA A N 1
ATOM 852 C CA . ALA A 1 114 ? 19.071 9.672 -3.213 1.00 75.62 114 ALA A CA 1
ATOM 853 C C . ALA A 1 114 ? 18.088 10.423 -4.120 1.00 75.62 114 ALA A C 1
ATOM 855 O O . ALA A 1 114 ? 18.500 11.062 -5.082 1.00 75.62 114 ALA A O 1
ATOM 856 N N . ALA A 1 115 ? 16.797 10.411 -3.782 1.00 71.25 115 ALA A N 1
ATOM 857 C CA . ALA A 1 115 ? 15.762 11.095 -4.558 1.00 71.25 115 ALA A CA 1
ATOM 858 C C . ALA A 1 115 ? 15.496 12.547 -4.104 1.00 71.25 115 ALA A C 1
ATOM 860 O O . ALA A 1 115 ? 14.468 13.123 -4.462 1.00 71.25 115 ALA A O 1
ATOM 861 N N . GLY A 1 116 ? 16.358 13.130 -3.258 1.00 77.75 116 GLY A N 1
ATOM 862 C CA . GLY A 1 116 ? 16.179 14.498 -2.743 1.00 77.75 116 GLY A CA 1
ATOM 863 C C . GLY A 1 116 ? 14.911 14.683 -1.897 1.00 77.75 116 GLY A C 1
ATOM 864 O O . GLY A 1 116 ? 14.376 15.788 -1.782 1.00 77.75 116 GLY A O 1
ATOM 865 N N . ASN A 1 117 ? 14.387 13.594 -1.331 1.00 83.75 117 ASN A N 1
ATOM 866 C CA . ASN A 1 117 ? 13.173 13.612 -0.518 1.00 83.75 117 ASN A CA 1
ATOM 867 C C . ASN A 1 117 ? 13.463 13.636 0.982 1.00 83.75 117 ASN A C 1
ATOM 869 O O . ASN A 1 117 ? 12.531 13.771 1.772 1.00 83.75 117 ASN A O 1
ATOM 873 N N . ALA A 1 118 ? 14.734 13.552 1.374 1.00 89.31 118 ALA A N 1
ATOM 874 C CA . ALA A 1 118 ? 15.163 13.571 2.761 1.00 89.31 118 ALA A CA 1
ATOM 875 C C . ALA A 1 118 ? 14.535 14.742 3.533 1.00 89.31 118 ALA A C 1
ATOM 877 O O . ALA A 1 118 ? 14.576 15.893 3.103 1.00 89.31 118 ALA A O 1
ATOM 878 N N . GLY A 1 119 ? 13.932 14.433 4.680 1.00 89.81 119 GLY A N 1
ATOM 879 C CA . GLY A 1 119 ? 13.288 15.416 5.551 1.00 89.81 119 GLY A CA 1
ATOM 880 C C . GLY A 1 119 ? 11.857 15.802 5.165 1.00 89.81 119 GLY A C 1
ATOM 881 O O . GLY A 1 119 ? 11.154 16.339 6.021 1.00 89.81 119 GLY A O 1
ATOM 882 N N . LYS A 1 120 ? 11.383 15.485 3.950 1.00 92.19 120 LYS A N 1
ATOM 883 C CA . LYS A 1 120 ? 9.984 15.732 3.560 1.00 92.19 120 LYS A CA 1
ATOM 884 C C . LYS A 1 120 ? 9.027 14.861 4.388 1.00 92.19 120 LYS A C 1
ATOM 886 O O . LYS A 1 120 ? 9.386 13.725 4.726 1.00 92.19 120 LYS A O 1
ATOM 891 N N . PRO A 1 121 ? 7.821 15.358 4.718 1.00 93.81 121 PRO A N 1
ATOM 892 C CA . PRO A 1 121 ? 6.832 14.571 5.439 1.00 93.81 121 PRO A CA 1
ATOM 893 C C . PRO A 1 121 ? 6.374 13.390 4.583 1.00 93.81 121 PRO A C 1
ATOM 895 O O . PRO A 1 121 ? 6.020 13.543 3.415 1.00 93.81 121 PRO A O 1
ATOM 898 N N . GLN A 1 122 ? 6.367 12.205 5.182 1.00 94.31 122 GLN A N 1
ATOM 899 C CA . GLN A 1 122 ? 5.895 10.977 4.566 1.00 94.31 122 GLN A CA 1
ATOM 900 C C . GLN A 1 122 ? 4.797 10.363 5.435 1.00 94.31 122 GLN A C 1
ATOM 902 O O . GLN A 1 122 ? 5.012 10.193 6.637 1.00 94.31 122 GLN A O 1
ATOM 907 N N . PRO A 1 123 ? 3.637 10.019 4.858 1.00 96.31 123 PRO A N 1
ATOM 908 C CA . PRO A 1 123 ? 2.529 9.467 5.622 1.00 96.31 123 PRO A CA 1
ATOM 909 C C . PRO A 1 123 ? 2.866 8.091 6.200 1.00 96.31 123 PRO A C 1
ATOM 911 O O . PRO A 1 123 ? 3.560 7.281 5.574 1.00 96.31 123 PRO A O 1
ATOM 914 N N . VAL A 1 124 ? 2.320 7.833 7.384 1.00 97.94 124 VAL A N 1
ATOM 915 C CA . VAL A 1 124 ? 2.196 6.492 7.954 1.00 97.94 124 VAL A CA 1
ATOM 916 C C . VAL A 1 124 ? 0.855 5.910 7.519 1.00 97.94 124 VAL A C 1
ATOM 918 O O . VAL A 1 124 ? -0.180 6.580 7.582 1.00 97.94 124 VAL A O 1
ATOM 921 N N . TYR A 1 125 ? 0.878 4.660 7.072 1.00 98.25 125 TYR A N 1
ATOM 922 C CA . TYR A 1 125 ? -0.318 3.923 6.686 1.00 98.25 125 TYR A CA 1
ATOM 923 C C . TYR A 1 125 ? -0.559 2.778 7.654 1.00 98.25 125 TYR A C 1
ATOM 925 O O . TYR A 1 125 ? 0.390 2.159 8.120 1.00 98.25 125 TYR A O 1
ATOM 933 N N . ARG A 1 126 ? -1.827 2.460 7.895 1.00 97.81 126 ARG A N 1
ATOM 934 C CA . ARG A 1 126 ? -2.253 1.228 8.550 1.00 97.81 126 ARG A CA 1
ATOM 935 C C . ARG A 1 126 ? -2.788 0.262 7.501 1.00 97.81 126 ARG 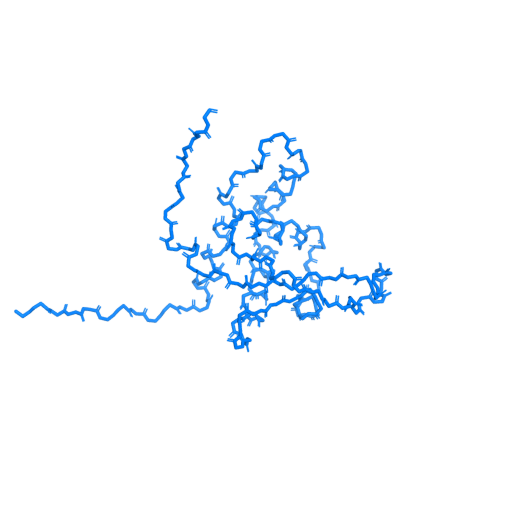A C 1
ATOM 937 O O . ARG A 1 126 ? -3.606 0.656 6.666 1.00 97.81 126 ARG A O 1
ATOM 944 N N . LEU A 1 127 ? -2.342 -0.990 7.559 1.00 96.50 127 LEU A N 1
ATOM 945 C CA . LEU A 1 127 ? -2.872 -2.069 6.734 1.00 96.50 127 LEU A CA 1
ATOM 946 C C . LEU A 1 127 ? -4.243 -2.502 7.269 1.00 96.50 127 LEU A C 1
ATOM 948 O O . LEU A 1 127 ? -4.366 -2.928 8.419 1.00 96.50 127 LEU A O 1
ATOM 952 N N . ASN A 1 128 ? -5.267 -2.416 6.423 1.00 94.00 128 ASN A N 1
ATOM 953 C CA . ASN A 1 128 ? -6.631 -2.823 6.742 1.00 94.00 128 ASN A CA 1
ATOM 954 C C . ASN A 1 128 ? -7.002 -4.102 5.980 1.00 94.00 128 ASN A C 1
ATOM 956 O O . ASN A 1 128 ? -7.455 -4.043 4.842 1.00 94.00 128 ASN A O 1
ATOM 960 N N . LEU A 1 129 ? -6.827 -5.264 6.612 1.00 85.19 129 LEU A N 1
ATOM 961 C CA . LEU A 1 129 ? -7.196 -6.546 5.999 1.00 85.19 129 LEU A CA 1
ATOM 962 C C . LEU A 1 129 ? -8.704 -6.833 6.048 1.00 85.19 129 LEU A C 1
ATOM 964 O O . LEU A 1 129 ? -9.168 -7.669 5.282 1.00 85.19 129 LEU A O 1
ATOM 968 N N . ALA A 1 130 ? -9.483 -6.129 6.879 1.00 83.75 130 ALA A N 1
ATOM 969 C CA . ALA A 1 130 ? -10.941 -6.291 6.894 1.00 83.75 130 ALA A CA 1
ATOM 970 C C . ALA A 1 130 ? -11.582 -5.870 5.556 1.00 83.75 130 ALA A C 1
ATOM 972 O O . ALA A 1 130 ? -12.585 -6.446 5.146 1.00 83.75 130 ALA A O 1
ATOM 973 N N . ALA A 1 131 ? -10.940 -4.959 4.814 1.00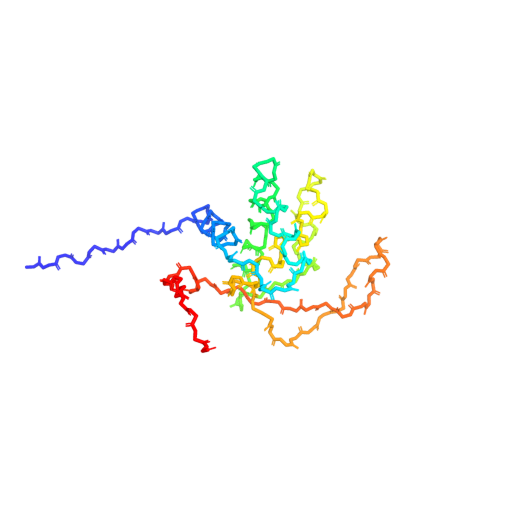 77.88 131 ALA A N 1
ATOM 974 C CA . ALA A 1 131 ? -11.357 -4.555 3.468 1.00 77.88 131 ALA A CA 1
ATOM 975 C C . ALA A 1 131 ? -11.267 -5.679 2.407 1.00 77.88 131 ALA A C 1
ATOM 977 O O . ALA A 1 131 ? -11.736 -5.500 1.278 1.00 77.88 131 ALA A O 1
ATOM 978 N N . LEU A 1 132 ? -10.659 -6.828 2.739 1.00 74.50 132 LEU A N 1
ATOM 979 C CA . LEU A 1 132 ? -10.689 -8.032 1.902 1.00 74.50 132 LEU A CA 1
ATOM 980 C C . LEU A 1 132 ? -11.983 -8.837 2.074 1.00 74.50 132 LEU A C 1
ATOM 982 O O . LEU A 1 132 ? -12.381 -9.537 1.148 1.00 74.50 132 LEU A O 1
ATOM 986 N N . THR A 1 133 ? -12.630 -8.738 3.238 1.00 68.50 133 THR A N 1
ATOM 987 C CA . THR A 1 133 ? -13.838 -9.502 3.583 1.00 68.50 133 THR A CA 1
ATOM 988 C C . THR A 1 133 ? -15.119 -8.770 3.181 1.00 68.50 133 THR A C 1
ATOM 990 O O . THR A 1 133 ? -16.169 -9.391 3.030 1.00 68.50 133 THR A O 1
ATOM 993 N N . GLU A 1 134 ? -15.052 -7.450 2.996 1.00 60.72 134 GLU A N 1
ATOM 994 C CA . GLU A 1 134 ? -16.197 -6.648 2.573 1.00 60.72 134 GLU A CA 1
ATOM 995 C C . GLU A 1 134 ? -16.488 -6.848 1.073 1.00 60.72 134 GLU A C 1
ATOM 997 O O . GLU A 1 134 ? -15.601 -6.622 0.236 1.00 60.72 134 GLU A O 1
ATOM 1002 N N . PRO A 1 135 ? -17.722 -7.240 0.692 1.00 52.97 135 PRO A N 1
ATOM 1003 C CA . PRO A 1 135 ? -18.108 -7.268 -0.709 1.00 52.97 135 PRO A CA 1
ATOM 1004 C C . PRO A 1 135 ? -17.987 -5.855 -1.280 1.00 52.97 135 PRO A C 1
ATOM 1006 O O . PRO A 1 135 ? -18.409 -4.880 -0.663 1.00 52.97 135 PRO A O 1
ATOM 1009 N N . THR A 1 136 ? -17.397 -5.740 -2.471 1.00 50.72 136 THR A N 1
ATOM 1010 C CA . THR A 1 136 ? -17.352 -4.474 -3.210 1.00 50.72 136 THR A CA 1
ATOM 1011 C C . THR A 1 136 ? -18.782 -4.010 -3.448 1.00 50.72 136 THR A C 1
ATOM 1013 O O . THR A 1 136 ? -19.440 -4.509 -4.358 1.00 50.72 136 THR A O 1
ATOM 1016 N N . SER A 1 137 ? -19.278 -3.070 -2.651 1.00 44.91 137 SER A N 1
ATOM 1017 C CA . SER A 1 137 ? -20.499 -2.343 -2.967 1.00 44.91 137 SER A CA 1
ATOM 1018 C C . SER A 1 137 ? -20.207 -1.439 -4.164 1.00 44.91 137 SER A C 1
ATOM 1020 O O . SER A 1 137 ? -19.825 -0.280 -4.041 1.00 44.91 137 SER A O 1
ATOM 1022 N N . ALA A 1 138 ? -20.326 -2.006 -5.361 1.00 44.44 138 ALA A N 1
ATOM 1023 C CA . ALA A 1 138 ? -20.444 -1.239 -6.585 1.00 44.44 138 ALA A CA 1
ATOM 1024 C C . ALA A 1 138 ? -21.915 -0.830 -6.732 1.00 44.44 138 ALA A C 1
ATOM 1026 O O . ALA A 1 138 ? -22.769 -1.658 -7.039 1.00 44.44 138 ALA A O 1
ATOM 1027 N N . GLY A 1 139 ? -22.207 0.444 -6.485 1.00 35.75 139 GLY A N 1
ATOM 1028 C CA . GLY A 1 139 ? -23.500 1.056 -6.775 1.00 35.75 139 GLY A CA 1
ATOM 1029 C C . GLY A 1 139 ? -23.413 2.577 -6.616 1.00 35.75 139 GLY A C 1
ATOM 1030 O O . GLY A 1 139 ? -22.991 3.028 -5.551 1.00 35.75 139 GLY A O 1
ATOM 1031 N N . PRO A 1 140 ? -23.754 3.374 -7.645 1.00 48.56 140 PRO A N 1
ATOM 1032 C CA . PRO A 1 140 ? -23.710 4.827 -7.567 1.00 48.56 140 PRO A CA 1
ATOM 1033 C C . PRO A 1 140 ? -24.945 5.346 -6.817 1.00 48.56 140 PRO A C 1
ATOM 1035 O O . PRO A 1 140 ? -26.074 5.029 -7.179 1.00 48.56 140 PRO A O 1
ATOM 1038 N N . GLY A 1 141 ? -24.729 6.160 -5.788 1.00 44.53 141 GLY A N 1
ATOM 1039 C CA . GLY A 1 141 ? -25.687 7.166 -5.324 1.00 44.53 141 GLY A CA 1
ATOM 1040 C C . GLY A 1 141 ? -24.949 8.506 -5.341 1.00 44.53 141 GLY A C 1
ATOM 1041 O O . GLY A 1 141 ? -23.807 8.558 -4.896 1.00 44.53 141 GLY A O 1
ATOM 1042 N N . SER A 1 142 ? -25.469 9.609 -5.865 1.00 39.25 142 SER A N 1
ATOM 1043 C CA . SER A 1 142 ? -26.848 9.984 -6.202 1.00 39.25 142 SER A CA 1
ATOM 1044 C C . SER A 1 142 ? -26.870 10.846 -7.461 1.00 39.25 142 SER A C 1
ATOM 1046 O O . SER A 1 142 ? -25.795 11.391 -7.798 1.00 39.25 142 SER A O 1
#

=== Feature glossary ===
The record interleaves many kinds of information about one protein. Here is each kind framed as the question it answers.

Q: What does the local fold look like, residue by residue?
A: A 3Di character summarizes, for each residue, the relative orientation of the Cα frame of its nearest spatial neighbor. Because it encodes fold topology rather than chemistry, 3Di alignments detect remote structural similarity that sequence alignment misses.

Q: Which residues are in helices, strands, or loops?
A: Secondary structure is the local, repeating backbone conformation. DSSP classifies it into eight states by reading the hydrogen-bond network: three helix types (H, G, I), two β types (E, B), two non-regular types (T, S), and unstructured coil (-).

Q: How big and how compact is the whole molecule?
A: Three whole-structure scalars: the radius of gyration (RMS distance of Cα from centroid, in Å), the count of Cα–Cα contacts (pairs closer than 8 Å and separated by more than four residues in sequence — i.e. tertiary, not local, contacts), and the bounding-box dimensions. Together they distinguish compact globular folds from extended fibres or disordered chains.

Q: How confident is the AlphaFold model at each residue?
A: For AlphaFold models, the B-factor field carries pLDDT — the model's own estimate of local accuracy on a 0–100 scale. Regions with pLDDT<50 should be treated as essentially unmodeled; they often correspond to intrinsically disordered segments.

Q: What family and function is it annotated with?
A: Functional annotations link the protein to curated databases. InterPro entries identify conserved domains and families by matching the sequence against member-database signatures (Pfam, PROSITE, CDD, …). Gene Ontology (GO) terms describe molecular function, biological process, and cellular component in a controlled vocabulary. CATH places the structure in a hierarchical fold classification (Class/Architecture/Topology/Homologous-superfamily). The organism is the source species.

Q: What known structures does this most resemble?
A: Nearest PDB neighbors are the top structural matches found by Foldseek when searching this structure against the entire Protein Data Bank. Each hit reports a TM-score (0 to 1; >0.5 almost always implies the same fold) and an E-value. These are *structural* homologs — they may share no detectable sequence similarity.

Q: Which residues are buried vs exposed?
A: Solvent-accessible surface area (SASA) is the area in Å² traced out by the centre of a 1.4 Å probe sphere (a water molecule) rolled over the protein's van der Waals surface (Shrake–Rupley / Lee–Richards construction). Buried residues have near-zero SASA; fully exposed residues can exceed 200 Å². The total SASA scales roughly with the number of surface residues.

Q: What are the backbone torsion angles?
A: φ (phi) and ψ (psi) are the two rotatable backbone dihedrals per residue: φ is the C(i-1)–N–Cα–C torsion, ψ is the N–Cα–C–N(i+1) torsion, both in degrees on (−180°, 180°]. α-helical residues cluster near (−60°, −45°); β-strand residues near (−120°, +130°). A Ramachandran plot is simply a scatter of (φ, ψ) for every residue.

Q: Are the domains correctly placed relative to each other?
A: Predicted aligned error is AlphaFold's pairwise confidence. Unlike pLDDT (per-residue), PAE is per-residue-pair and captures whether two parts of the structure are correctly placed relative to each other. Units are ångströms of expected positional error.

Q: What if only a Cα trace is available?
A: P-SEA three-state annotation labels each residue as helix, strand, or coil based purely on the geometry of the Cα trace. It serves as a fallback when the full backbone (and thus DSSP) is unavailable.

Q: What is the amino-acid chain?
A: This is the polypeptide sequence — one letter per residue, N-terminus first. Length ranges from a few dozen residues for small domains to over a thousand for large multi-domain proteins.

Q: What do the rendered images show?
A: The six renders are orthographic views along the three Cartesian axes in both directions. Representation (cartoon, sticks, or surface) and color scheme (sequence-rainbow or by-chain) vary across proteins so the training set covers all the common visualization conventions.

Q: What do the diagnostic plots show?
A: Plot images: a contact map (which residues are close in 3D, as an N×N binary image), a Ramachandran scatter (backbone torsion angles, revealing secondary-structure composition at a glance), and — for AlphaFold structures — a PAE heatmap (pairwise prediction confidence).

Q: How mobile is each atom in the crystal?
A: B-factor (Debye–Waller factor) reflects atomic displacement in the crystal lattice. It is an experimental observable (units Å²), not a prediction; low values mean the atom is pinned down, high values mean it moves or is heterogeneous across the crystal.

Q: Where is each backbone atom in 3D?
A: The mmCIF table is the protein's shape written out atom by atom. For each backbone N, Cα, C, and carbonyl O, it records an (x, y, z) coordinate triple in Å plus the residue type, chain letter, and residue number.